Protein AF-A0AAW1SRV3-F1 (afdb_monomer)

Mean predicted aligned error: 20.82 Å

Sequence (163 aa):
MAALQQRSILSGAAHSGFCTRRPTALSGAVRPRLSGIRRVVQVQARGGKGQSTTEEVDQAAEQYLDKANEYWDNVKAKWDQTDEKPAVVAIGVGTFVTIWALSGLVDRIDKLPVIGGLLELVGLLVTGWFIYRYLVFGPDREELKGNLNGFLKRVTGDSSTKL

Radius of gyration: 37.73 Å; Cα contacts (8 Å, |Δi|>4): 15; chains: 1; bounding box: 91×86×50 Å

Foldseek 3Di:
DDDDDDDDDDDDDDDDDDDDDDDDDDDDDDDDDDPDPPPPPPPPPPPPPPPPPPVVVVVVVVVVVVVVVVVVVVVVVVCVPDPPNVVVVCVVVVVVVVVVVVVVVVVVVVVPPVPVVVVVVVVCVVVVCCCVVQVVDDVNVVVVVVVVVVVCCVVVDVPPPPD

InterPro domains:
  IPR025564 Cyanobacterial aminoacyl-tRNA synthetase, CAAD domain [PF14159] (74-157)
  IPR033344 Protein CURVATURE THYLAKOID 1 [PTHR33222] (45-159)

Organism: NCBI:txid2026836

Structure (mmCIF, N/CA/C/O backbone):
data_AF-A0AAW1SRV3-F1
#
_entry.id   AF-A0AAW1SRV3-F1
#
loop_
_atom_site.group_PDB
_atom_site.id
_atom_site.type_symb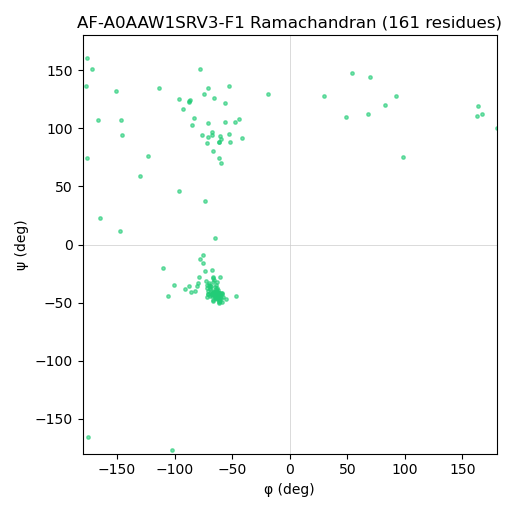ol
_atom_site.label_atom_id
_atom_site.label_alt_id
_atom_site.label_comp_id
_atom_site.label_asym_id
_atom_site.label_entity_id
_atom_site.label_seq_id
_atom_site.pdbx_PDB_ins_code
_atom_site.Cartn_x
_atom_site.Cartn_y
_atom_site.Cartn_z
_atom_site.occupancy
_atom_site.B_iso_or_equiv
_atom_site.auth_seq_id
_atom_site.auth_comp_id
_atom_site.auth_asym_id
_atom_site.auth_atom_id
_atom_site.pdbx_PDB_model_num
ATOM 1 N N . MET A 1 1 ? -59.459 -10.565 13.842 1.00 47.50 1 MET A N 1
ATOM 2 C CA . MET A 1 1 ? -59.852 -11.988 13.788 1.00 47.50 1 MET A CA 1
ATOM 3 C C . MET A 1 1 ? -60.325 -12.310 12.378 1.00 47.50 1 MET A C 1
ATOM 5 O O . MET A 1 1 ? -61.401 -11.868 12.006 1.00 47.50 1 MET A O 1
ATOM 9 N N . ALA A 1 2 ? -59.504 -13.011 11.593 1.00 49.31 2 ALA A N 1
ATOM 10 C CA . ALA A 1 2 ? -59.883 -13.659 10.337 1.00 49.31 2 ALA A CA 1
ATOM 11 C C . ALA A 1 2 ? -58.966 -14.884 10.136 1.00 49.31 2 ALA A C 1
ATOM 13 O O . ALA A 1 2 ? -57.761 -14.799 10.367 1.00 49.31 2 ALA A O 1
ATOM 14 N N . ALA A 1 3 ? -59.599 -16.009 9.808 1.00 48.59 3 ALA A N 1
ATOM 15 C CA . ALA A 1 3 ? -59.106 -17.381 9.661 1.00 48.59 3 ALA A CA 1
ATOM 16 C C . ALA A 1 3 ? -57.892 -17.518 8.710 1.00 48.59 3 ALA A C 1
ATOM 18 O O . ALA A 1 3 ? -57.807 -16.815 7.710 1.00 48.59 3 ALA A O 1
ATOM 19 N N . LEU A 1 4 ? -56.855 -18.292 9.070 1.00 56.94 4 LEU A N 1
ATOM 20 C CA . LEU A 1 4 ? -56.662 -19.719 8.724 1.00 56.94 4 LEU A CA 1
ATOM 21 C C . LEU A 1 4 ? -56.862 -20.029 7.228 1.00 56.94 4 LEU A C 1
ATOM 23 O O . LEU A 1 4 ? -57.995 -20.069 6.772 1.00 56.94 4 LEU A O 1
ATOM 27 N N . GLN A 1 5 ? -55.775 -20.351 6.512 1.00 55.34 5 GLN A N 1
ATOM 28 C CA . GLN A 1 5 ? -55.709 -21.563 5.679 1.00 55.34 5 GLN A CA 1
ATOM 29 C C . GLN A 1 5 ? -54.254 -21.849 5.260 1.00 55.34 5 GLN A C 1
ATOM 31 O O . GLN A 1 5 ? -53.650 -21.170 4.432 1.00 55.34 5 GLN A O 1
ATOM 36 N N . GLN A 1 6 ? -53.705 -22.886 5.876 1.00 52.75 6 GLN A N 1
ATOM 37 C CA . GLN A 1 6 ? -52.381 -23.465 5.685 1.00 52.75 6 GLN A CA 1
ATOM 38 C C . GLN A 1 6 ? -52.346 -24.265 4.373 1.00 52.75 6 GLN A C 1
ATOM 40 O O . GLN A 1 6 ? -53.223 -25.095 4.135 1.00 52.75 6 GLN A O 1
ATOM 45 N N . ARG A 1 7 ? -51.352 -24.025 3.505 1.00 52.72 7 ARG A N 1
ATOM 46 C CA . ARG A 1 7 ? -51.149 -24.832 2.292 1.00 52.72 7 ARG A CA 1
ATOM 47 C C . ARG A 1 7 ? -50.282 -26.052 2.591 1.00 52.72 7 ARG A C 1
ATOM 49 O O . ARG A 1 7 ? -49.164 -25.965 3.086 1.00 52.72 7 ARG A O 1
ATOM 56 N N . SER A 1 8 ? -50.888 -27.179 2.271 1.00 49.81 8 SER A N 1
ATOM 57 C CA . SER A 1 8 ? -50.485 -28.569 2.383 1.00 49.81 8 SER A CA 1
ATOM 58 C C . SER A 1 8 ? -49.304 -28.974 1.492 1.00 49.81 8 SER A C 1
ATOM 60 O O . SER A 1 8 ? -49.334 -28.837 0.273 1.00 49.81 8 SER A O 1
ATOM 62 N N . ILE A 1 9 ? -48.308 -29.539 2.166 1.00 53.16 9 ILE A N 1
ATOM 63 C CA . ILE A 1 9 ? -47.511 -30.741 1.868 1.00 53.16 9 ILE A CA 1
ATOM 64 C C . ILE A 1 9 ? -48.146 -31.723 0.853 1.00 53.16 9 ILE A C 1
ATOM 66 O O . ILE A 1 9 ? -49.262 -32.186 1.074 1.00 53.16 9 ILE A O 1
ATOM 70 N N . LEU A 1 10 ? -47.384 -32.121 -0.175 1.00 54.72 10 LEU A N 1
ATOM 71 C CA . LEU A 1 10 ? -47.524 -33.352 -0.982 1.00 54.72 10 LEU A CA 1
ATOM 72 C C . LEU A 1 10 ? -46.089 -33.775 -1.371 1.00 54.72 10 LEU A C 1
ATOM 74 O O . LEU A 1 10 ? -45.373 -32.989 -1.978 1.00 54.72 10 LEU A O 1
ATOM 78 N N . SER A 1 11 ? -45.509 -34.835 -0.798 1.00 48.75 11 SER A N 1
ATOM 79 C CA . SER A 1 11 ? -45.724 -36.272 -1.059 1.00 48.75 11 SER A CA 1
ATOM 80 C C . SER A 1 11 ? -45.231 -36.721 -2.440 1.00 48.75 11 SER A C 1
ATOM 82 O O . SER A 1 11 ? -45.805 -36.358 -3.462 1.00 48.75 11 SER A O 1
ATOM 84 N N . GLY A 1 12 ? -44.175 -37.541 -2.444 1.00 46.56 12 GLY A N 1
ATOM 85 C CA . 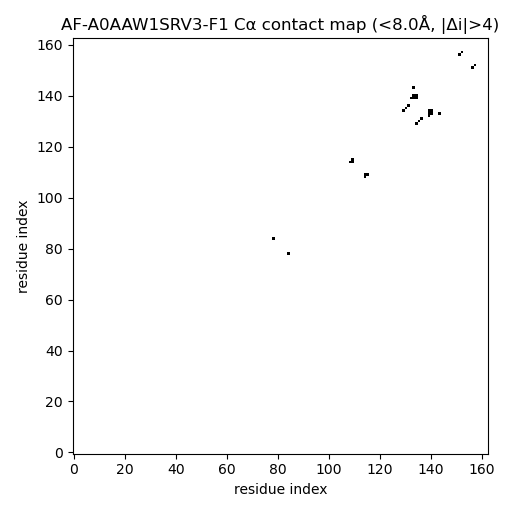GLY A 1 12 ? -43.615 -38.174 -3.637 1.00 46.56 12 GLY A CA 1
ATOM 86 C C . GLY A 1 12 ? -42.466 -39.127 -3.300 1.00 46.56 12 GLY A C 1
ATOM 87 O O . GLY A 1 12 ? -41.306 -38.802 -3.519 1.00 46.56 12 GLY A O 1
ATOM 88 N N . ALA A 1 13 ? -42.791 -40.299 -2.754 1.00 48.59 13 ALA A N 1
ATOM 89 C CA . ALA A 1 13 ? -41.910 -41.464 -2.686 1.00 48.59 13 ALA A CA 1
ATOM 90 C C . ALA A 1 13 ? -42.501 -42.564 -3.580 1.00 48.59 13 ALA A C 1
ATOM 92 O O . ALA A 1 13 ? -43.707 -42.783 -3.494 1.00 48.59 13 ALA A O 1
ATOM 93 N N . ALA A 1 14 ? -41.683 -43.236 -4.406 1.00 48.91 14 ALA A N 1
ATOM 94 C CA . ALA A 1 14 ? -41.679 -44.701 -4.584 1.00 48.91 14 ALA A CA 1
ATOM 95 C C . ALA A 1 14 ? -40.974 -45.201 -5.870 1.00 48.91 14 ALA A C 1
ATOM 97 O O . ALA A 1 14 ? -41.458 -45.030 -6.980 1.00 48.91 14 ALA A O 1
ATOM 98 N N . HIS A 1 15 ? -39.828 -45.854 -5.657 1.00 56.44 15 HIS A N 1
ATOM 99 C CA . HIS A 1 15 ? -39.401 -47.199 -6.097 1.00 56.44 15 HIS A CA 1
ATOM 100 C C . HIS A 1 15 ? -39.920 -47.827 -7.415 1.00 56.44 15 HIS A C 1
ATOM 102 O O . HIS A 1 15 ? -41.105 -48.091 -7.580 1.00 56.44 15 HIS A O 1
ATOM 108 N N . SER A 1 16 ? -38.975 -48.284 -8.246 1.00 56.44 16 SER A N 1
ATOM 109 C CA . SER A 1 16 ? -38.983 -49.535 -9.044 1.00 56.44 16 SER A CA 1
ATOM 110 C C . SER A 1 16 ? -37.573 -49.692 -9.659 1.00 56.44 16 SER A C 1
ATOM 112 O O . SER A 1 16 ? -36.886 -48.695 -9.830 1.00 56.44 16 SER A O 1
ATOM 114 N N . GLY A 1 17 ? -36.985 -50.844 -9.970 1.00 46.94 17 GLY A N 1
ATOM 115 C CA . GLY A 1 17 ? -37.397 -52.237 -9.974 1.00 46.94 17 GLY A CA 1
ATOM 116 C C . GLY A 1 17 ? -36.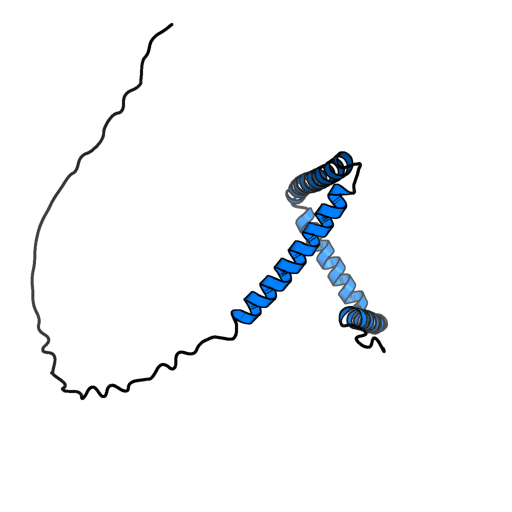180 -53.105 -10.362 1.00 46.94 17 GLY A C 1
ATOM 117 O O . GLY A 1 17 ? -35.180 -52.633 -10.892 1.00 46.94 17 GLY A O 1
ATOM 118 N N . PHE A 1 18 ? -36.284 -54.377 -10.012 1.00 49.75 18 PHE A N 1
ATOM 119 C CA . PHE A 1 18 ? -35.337 -55.491 -10.091 1.00 49.75 18 PHE A CA 1
ATOM 120 C C . PHE A 1 18 ? -35.200 -56.096 -11.509 1.00 49.75 18 PHE A C 1
ATOM 122 O O . PHE A 1 18 ? -36.191 -56.094 -12.227 1.00 49.75 18 PHE A O 1
ATOM 129 N N . CYS A 1 19 ? -34.028 -56.661 -11.874 1.00 48.72 19 CYS A N 1
ATOM 130 C CA . CYS A 1 19 ? -33.821 -57.787 -12.832 1.00 48.72 19 CYS A CA 1
ATOM 131 C C . CYS A 1 19 ? -32.302 -58.119 -12.959 1.00 48.72 19 CYS A C 1
ATOM 133 O O . CYS A 1 19 ? -31.538 -57.288 -13.428 1.00 48.72 19 CYS A O 1
ATOM 135 N N . THR A 1 20 ? -31.739 -59.155 -12.310 1.00 56.97 20 THR A N 1
ATOM 136 C CA . THR A 1 20 ? -31.588 -60.597 -12.672 1.00 56.97 20 THR A CA 1
ATOM 137 C C . THR A 1 20 ? -30.416 -61.001 -13.598 1.00 56.97 20 THR A C 1
ATOM 139 O O . THR A 1 20 ? -30.464 -60.717 -14.784 1.00 56.97 20 THR A O 1
ATOM 142 N N . ARG A 1 21 ? -29.539 -61.885 -13.052 1.00 45.31 21 ARG A N 1
ATOM 143 C CA . ARG A 1 21 ? -28.911 -63.112 -13.649 1.00 45.31 21 ARG A CA 1
ATOM 144 C C . ARG A 1 21 ? -27.845 -62.955 -14.774 1.00 45.31 21 ARG A C 1
ATOM 146 O O . ARG A 1 21 ? -28.030 -62.142 -15.652 1.00 45.31 21 ARG A O 1
ATOM 153 N N . ARG A 1 22 ? -26.764 -63.758 -14.925 1.00 52.62 22 ARG A N 1
ATOM 154 C CA . ARG A 1 22 ? -26.182 -64.977 -14.281 1.00 52.62 22 ARG A CA 1
ATOM 155 C C . ARG A 1 22 ? -24.779 -65.288 -14.943 1.00 52.62 22 ARG A C 1
ATOM 157 O O . ARG A 1 22 ? -24.262 -64.386 -15.584 1.00 52.62 22 ARG A O 1
ATOM 164 N N . PRO A 1 23 ? -24.135 -66.476 -14.786 1.00 59.47 23 PRO A N 1
ATOM 165 C CA . PRO A 1 23 ? -22.763 -66.713 -14.279 1.00 59.47 23 PRO A CA 1
ATOM 166 C C . PRO A 1 23 ? -21.704 -67.013 -15.386 1.00 59.47 23 PRO A C 1
ATOM 168 O O . PRO A 1 23 ? -22.034 -66.978 -16.565 1.00 59.47 23 PRO A O 1
ATOM 171 N N . THR A 1 24 ? -20.420 -67.315 -15.121 1.00 59.03 24 THR A N 1
ATOM 172 C CA . THR A 1 24 ? -19.812 -68.679 -14.965 1.00 59.03 24 THR A CA 1
ATOM 173 C C . THR A 1 24 ? -18.276 -68.499 -15.100 1.00 59.03 24 THR A C 1
ATOM 175 O O . THR A 1 24 ? -17.872 -67.793 -16.015 1.00 59.03 24 THR A O 1
ATOM 178 N N . ALA A 1 25 ? -17.448 -68.829 -14.089 1.00 47.81 25 ALA A N 1
ATOM 179 C CA . ALA A 1 25 ? -16.434 -69.922 -14.015 1.00 47.81 25 ALA A CA 1
ATOM 180 C C . ALA A 1 25 ? -15.379 -69.939 -15.160 1.00 47.81 25 ALA A C 1
ATOM 182 O O . ALA A 1 25 ? -15.701 -69.606 -16.284 1.00 47.81 25 ALA A O 1
ATOM 183 N N . LEU A 1 26 ? -14.112 -70.348 -15.056 1.00 52.47 26 LEU A N 1
ATOM 184 C CA . LEU A 1 26 ? -13.286 -71.076 -14.092 1.00 52.47 26 LEU A CA 1
ATOM 185 C C . LEU A 1 26 ? -11.854 -71.061 -14.700 1.00 52.47 26 LEU A C 1
ATOM 187 O O . LEU A 1 26 ? -11.742 -71.293 -15.898 1.00 52.47 26 LEU A O 1
ATOM 191 N N . SER A 1 27 ? -10.789 -70.814 -13.929 1.00 52.03 27 SER A N 1
ATOM 192 C CA . SER A 1 27 ? -9.406 -71.321 -14.145 1.00 52.03 27 SER A CA 1
ATOM 193 C C . SER A 1 27 ? -8.479 -70.534 -13.216 1.00 52.03 27 SER A C 1
ATOM 195 O O . SER A 1 27 ? -8.379 -69.321 -13.319 1.00 52.03 27 SER A O 1
ATOM 197 N N . GLY A 1 28 ? -7.862 -71.116 -12.194 1.00 57.78 28 GLY A N 1
ATOM 198 C CA . GLY A 1 28 ? -6.917 -72.215 -12.341 1.00 57.78 28 GLY A CA 1
ATOM 199 C C . GLY A 1 28 ? -5.501 -71.636 -12.305 1.00 57.78 28 GLY A C 1
ATOM 200 O O . GLY A 1 28 ? -4.870 -71.494 -13.340 1.00 57.78 28 GLY A O 1
ATOM 201 N N . ALA A 1 29 ? -5.012 -71.260 -11.119 1.00 57.38 29 ALA A N 1
ATOM 202 C CA . ALA A 1 29 ? -3.609 -70.893 -10.930 1.00 57.38 29 ALA A CA 1
ATOM 203 C C . ALA A 1 29 ? -3.133 -71.331 -9.539 1.00 57.38 29 ALA A C 1
ATOM 205 O O . ALA A 1 29 ? -3.317 -70.651 -8.527 1.00 57.38 29 ALA A O 1
ATOM 206 N N . VAL A 1 30 ? -2.543 -72.523 -9.528 1.00 60.09 30 VAL A N 1
ATOM 207 C CA . VAL A 1 30 ? -1.762 -73.113 -8.441 1.00 60.09 30 VAL A CA 1
ATOM 208 C C . VAL A 1 30 ? -0.613 -72.164 -8.091 1.00 60.09 30 VAL A C 1
ATOM 210 O O . VAL A 1 30 ? 0.198 -71.826 -8.950 1.00 60.09 30 VAL A O 1
ATOM 213 N N . ARG A 1 31 ? -0.536 -71.715 -6.834 1.00 58.66 31 ARG A N 1
ATOM 214 C CA . ARG A 1 31 ? 0.579 -70.895 -6.336 1.00 58.66 31 ARG A CA 1
ATOM 215 C C . ARG A 1 31 ? 1.602 -71.802 -5.642 1.00 58.66 31 ARG A C 1
ATOM 217 O O . ARG A 1 31 ? 1.210 -72.515 -4.717 1.00 58.66 31 ARG A O 1
ATOM 224 N N . PRO A 1 32 ? 2.890 -71.787 -6.022 1.00 60.59 32 PRO A N 1
ATOM 225 C CA . PRO A 1 32 ? 3.900 -72.549 -5.307 1.00 60.59 32 PRO A CA 1
ATOM 226 C C . PRO A 1 32 ? 4.175 -71.928 -3.932 1.00 60.59 32 PRO A C 1
ATOM 228 O O . PRO A 1 32 ? 4.331 -70.716 -3.770 1.00 60.59 32 PRO A O 1
ATOM 231 N N . ARG A 1 33 ? 4.242 -72.803 -2.929 1.00 54.22 33 ARG A N 1
ATOM 232 C CA . ARG A 1 33 ? 4.633 -72.513 -1.551 1.00 54.22 33 ARG A CA 1
ATOM 233 C C . ARG A 1 33 ? 6.152 -72.364 -1.497 1.00 54.22 33 ARG A C 1
ATOM 235 O O . ARG A 1 33 ? 6.863 -73.349 -1.341 1.00 54.22 33 ARG A O 1
ATOM 242 N N . LEU A 1 34 ? 6.646 -71.134 -1.609 1.00 60.56 34 LEU A N 1
ATOM 243 C CA . LEU A 1 34 ? 8.032 -70.820 -1.270 1.00 60.56 34 LEU A CA 1
ATOM 244 C C . LEU A 1 34 ? 8.116 -70.551 0.233 1.00 60.56 34 LEU A C 1
ATOM 246 O O . LEU A 1 34 ? 7.723 -69.494 0.728 1.00 60.56 34 LEU A O 1
ATOM 250 N N . SER A 1 35 ? 8.617 -71.546 0.963 1.00 57.75 35 SER A N 1
ATOM 251 C CA . SER A 1 35 ? 9.109 -71.409 2.331 1.00 57.75 35 SER A CA 1
ATOM 252 C C . SER A 1 35 ? 10.364 -70.532 2.322 1.00 57.75 35 SER A C 1
ATOM 254 O O . SER A 1 35 ? 11.491 -71.021 2.312 1.00 57.75 35 SER A O 1
ATOM 256 N N . GLY A 1 36 ? 10.156 -69.220 2.265 1.00 57.22 36 GLY A N 1
ATOM 257 C CA . GLY A 1 36 ? 11.193 -68.217 2.447 1.00 57.22 36 GLY A CA 1
ATOM 258 C C . GLY A 1 36 ? 11.234 -67.793 3.906 1.00 57.22 36 GLY A C 1
ATOM 259 O O . GLY A 1 36 ? 10.265 -67.250 4.432 1.00 57.22 36 GLY A O 1
ATOM 260 N N . ILE A 1 37 ? 12.360 -68.066 4.554 1.00 63.69 37 ILE A N 1
ATOM 261 C CA . ILE A 1 37 ? 12.742 -67.585 5.880 1.00 63.69 37 ILE A CA 1
ATOM 262 C C . ILE A 1 37 ? 12.419 -66.085 5.984 1.00 63.69 37 ILE A C 1
ATOM 264 O O . ILE A 1 37 ? 13.092 -65.251 5.379 1.00 63.69 37 ILE A O 1
ATOM 268 N N . ARG A 1 38 ? 11.385 -65.724 6.756 1.00 51.81 38 ARG A N 1
ATOM 269 C CA . ARG A 1 38 ? 11.150 -64.331 7.155 1.00 51.81 38 ARG A CA 1
ATOM 270 C C . ARG A 1 38 ? 12.214 -63.956 8.179 1.00 51.81 38 ARG A C 1
ATOM 272 O O . ARG A 1 38 ? 12.007 -64.091 9.381 1.00 51.81 38 ARG A O 1
ATOM 279 N N . ARG A 1 39 ? 13.366 -63.481 7.706 1.00 55.00 39 ARG A N 1
ATOM 280 C CA . ARG A 1 39 ? 14.300 -62.733 8.548 1.00 55.00 39 ARG A CA 1
ATOM 281 C C . ARG A 1 39 ? 13.650 -61.377 8.825 1.00 55.00 39 ARG A C 1
ATOM 283 O O . ARG A 1 39 ? 13.750 -60.461 8.016 1.00 55.00 39 ARG A O 1
ATOM 290 N N . VAL A 1 40 ? 12.921 -61.279 9.935 1.00 57.62 40 VAL A N 1
ATOM 291 C CA . VAL A 1 40 ? 12.463 -59.996 10.474 1.00 57.62 40 VAL A CA 1
ATOM 292 C C . VAL A 1 40 ? 13.713 -59.255 10.934 1.00 57.62 40 VAL A C 1
ATOM 294 O O . VAL A 1 40 ? 14.219 -59.479 12.029 1.00 57.62 40 VAL A O 1
ATOM 297 N N . VAL A 1 41 ? 14.252 -58.405 10.064 1.00 56.72 41 VAL A N 1
ATOM 298 C CA . VAL A 1 41 ? 15.133 -57.328 10.503 1.00 56.72 41 VAL A CA 1
ATOM 299 C C . VAL A 1 41 ? 14.211 -56.342 11.205 1.00 56.72 41 VAL A C 1
ATOM 301 O O . VAL A 1 41 ? 13.412 -55.664 10.563 1.00 56.72 41 VAL A O 1
ATOM 304 N N . GLN A 1 42 ? 14.267 -56.328 12.535 1.00 49.50 42 GLN A N 1
ATOM 305 C CA . GLN A 1 42 ? 13.734 -55.235 13.337 1.00 49.50 42 GLN A CA 1
ATOM 306 C C . GLN A 1 42 ? 14.528 -53.985 12.935 1.00 49.50 42 GLN A C 1
ATOM 308 O O . GLN A 1 42 ? 15.585 -53.700 13.495 1.00 49.50 42 GLN A O 1
ATOM 313 N N . VAL A 1 43 ? 14.065 -53.273 11.903 1.00 53.00 43 VAL A N 1
ATOM 314 C CA . VAL A 1 43 ? 14.479 -51.893 11.672 1.00 53.00 43 VAL A CA 1
ATOM 315 C C . VAL A 1 43 ? 13.871 -51.134 12.830 1.00 53.00 43 VAL A C 1
ATOM 317 O O . VAL A 1 43 ? 12.682 -50.823 12.846 1.00 53.00 43 VAL A O 1
ATOM 320 N N . GLN A 1 44 ? 14.696 -50.916 13.846 1.00 52.88 44 GLN A N 1
ATOM 321 C CA . GLN A 1 44 ? 14.430 -49.936 14.869 1.00 52.88 44 GLN A CA 1
ATOM 322 C C . GLN A 1 44 ? 14.354 -48.606 14.119 1.00 52.88 44 GLN A C 1
ATOM 324 O O . GLN A 1 44 ? 15.371 -47.979 13.821 1.00 52.88 44 GLN A O 1
ATOM 329 N N . ALA A 1 45 ? 13.138 -48.220 13.727 1.00 48.34 45 ALA A N 1
ATOM 330 C CA . ALA A 1 45 ? 12.822 -46.847 13.414 1.00 48.34 45 ALA A CA 1
ATOM 331 C C . ALA A 1 45 ? 13.082 -46.110 14.720 1.00 48.34 45 ALA A C 1
ATOM 333 O O . ALA A 1 45 ? 12.226 -46.029 15.600 1.00 48.34 45 ALA A O 1
ATOM 334 N N . ARG A 1 46 ? 14.337 -45.676 14.885 1.00 43.31 46 ARG A N 1
ATOM 335 C CA . ARG A 1 46 ? 14.707 -44.608 15.789 1.00 43.31 46 ARG A CA 1
ATOM 336 C C . ARG A 1 46 ? 13.687 -43.541 15.468 1.00 43.31 46 ARG A C 1
ATOM 338 O O . ARG A 1 46 ? 13.721 -42.982 14.374 1.00 43.31 46 ARG A O 1
ATOM 345 N N . GLY A 1 47 ? 12.723 -43.387 16.372 1.00 42.75 47 GLY A N 1
ATOM 346 C CA . GLY A 1 47 ? 11.818 -42.267 16.381 1.00 42.75 47 GLY A CA 1
ATOM 347 C C . GLY A 1 47 ? 12.720 -41.057 16.357 1.00 42.75 47 GLY A C 1
ATOM 348 O O . GLY A 1 47 ? 13.266 -40.652 17.383 1.00 42.75 47 GLY A O 1
ATOM 349 N N . GLY A 1 48 ? 12.950 -40.551 15.149 1.00 36.94 48 GLY A N 1
ATOM 350 C CA . GLY A 1 48 ? 13.339 -39.190 14.931 1.00 36.94 48 GLY A CA 1
ATOM 351 C C . GLY A 1 48 ? 12.184 -38.418 15.513 1.00 36.94 48 GLY A C 1
ATOM 352 O O . GLY A 1 48 ? 11.190 -38.156 14.847 1.00 36.94 48 GLY A O 1
ATOM 353 N N . LYS A 1 49 ? 12.310 -38.107 16.799 1.00 41.06 49 LYS A N 1
ATOM 354 C CA . LYS A 1 49 ? 11.987 -36.786 17.280 1.00 41.06 49 LYS A CA 1
ATOM 355 C C . LYS A 1 49 ? 12.554 -35.821 16.236 1.00 41.06 49 LYS A C 1
ATOM 357 O O . LYS A 1 49 ? 13.722 -35.453 16.290 1.00 41.06 49 LYS A O 1
ATOM 362 N N . GLY A 1 50 ? 11.729 -35.463 15.254 1.00 40.56 50 GLY A N 1
ATOM 363 C CA . GLY A 1 50 ? 11.726 -34.120 14.702 1.00 40.56 50 GLY A CA 1
ATOM 364 C C . GLY A 1 50 ? 11.346 -33.216 15.864 1.00 40.56 50 GLY A C 1
ATOM 365 O O . GLY A 1 50 ? 10.196 -32.840 16.024 1.00 40.56 50 GLY A O 1
ATOM 366 N N . GLN A 1 51 ? 12.303 -33.027 16.764 1.00 44.47 51 GLN A N 1
ATOM 367 C CA . GLN A 1 51 ? 12.229 -32.184 17.937 1.00 44.47 51 GLN A CA 1
ATOM 368 C C . GLN A 1 51 ? 13.392 -31.221 17.772 1.00 44.47 51 GLN A C 1
ATOM 370 O O . GLN A 1 51 ? 14.470 -31.423 18.316 1.00 44.47 51 GLN A O 1
ATOM 375 N N . SER A 1 52 ? 13.184 -30.257 16.881 1.00 47.16 52 SER A N 1
ATOM 376 C CA . SER A 1 52 ? 13.970 -29.025 16.804 1.00 47.16 52 SER A CA 1
ATOM 377 C C . SER A 1 52 ? 13.280 -27.949 15.952 1.00 47.16 52 SER A C 1
ATOM 379 O O . SER A 1 52 ? 13.957 -27.106 15.389 1.00 47.16 52 SER A O 1
ATOM 381 N N . THR A 1 53 ? 11.955 -27.988 15.767 1.00 46.06 53 THR A N 1
ATOM 382 C CA . THR A 1 53 ? 11.241 -26.948 14.987 1.00 46.06 53 THR A CA 1
ATOM 383 C C . THR A 1 53 ? 9.821 -26.666 15.471 1.00 46.06 53 THR A C 1
ATOM 385 O O . THR A 1 53 ? 9.078 -25.976 14.789 1.00 46.06 53 THR A O 1
ATOM 388 N N . THR A 1 54 ? 9.435 -27.161 16.647 1.00 46.38 54 THR A N 1
ATOM 389 C CA . THR A 1 54 ? 8.172 -26.759 17.291 1.00 46.38 54 THR A CA 1
ATOM 390 C C . THR A 1 54 ? 8.470 -25.823 18.459 1.00 46.38 54 THR A C 1
ATOM 392 O O . THR A 1 54 ? 7.948 -24.724 18.500 1.00 46.38 54 THR A O 1
ATOM 395 N N . GLU A 1 55 ? 9.466 -26.146 19.288 1.00 48.03 55 GLU A N 1
ATOM 396 C CA . GLU A 1 55 ? 9.816 -25.352 20.477 1.00 48.03 55 GLU A CA 1
ATOM 397 C C . GLU A 1 55 ? 10.388 -23.947 20.164 1.00 48.03 55 GLU A C 1
ATOM 399 O O . GLU A 1 55 ? 10.117 -23.010 20.907 1.00 48.03 55 GLU A O 1
ATOM 404 N N . GLU A 1 56 ? 11.121 -23.752 19.058 1.00 48.62 56 GLU A N 1
ATOM 405 C CA . GLU A 1 56 ? 11.569 -22.408 18.622 1.00 48.62 56 GLU A CA 1
ATOM 406 C C . GLU A 1 56 ? 10.425 -21.561 18.051 1.00 48.62 56 GLU A C 1
ATOM 408 O O . GLU A 1 56 ? 10.432 -20.339 18.182 1.00 48.62 56 GLU A O 1
ATOM 413 N N . VAL A 1 57 ? 9.436 -22.199 17.421 1.00 53.59 57 VAL A N 1
ATOM 414 C CA . VAL A 1 57 ? 8.287 -21.504 16.825 1.00 53.59 57 VAL A CA 1
ATOM 415 C C . VAL A 1 57 ? 7.271 -21.158 17.908 1.00 53.59 57 VAL A C 1
ATOM 417 O O . VAL A 1 57 ? 6.682 -20.086 17.849 1.00 53.59 57 VAL A O 1
ATOM 420 N N . ASP A 1 58 ? 7.144 -22.003 18.932 1.00 59.38 58 ASP A N 1
ATOM 421 C CA . ASP A 1 58 ? 6.325 -21.747 20.114 1.00 59.38 58 ASP A CA 1
ATOM 422 C C . ASP A 1 58 ? 6.918 -20.597 20.950 1.00 59.38 58 ASP A C 1
ATOM 424 O O . ASP A 1 58 ? 6.201 -19.665 21.300 1.00 59.38 58 ASP A O 1
ATOM 428 N N . GLN A 1 59 ? 8.240 -20.566 21.169 1.00 60.25 59 GLN A N 1
ATOM 429 C CA . GLN A 1 59 ? 8.907 -19.455 21.871 1.00 60.25 59 GLN A CA 1
ATOM 430 C C . GLN A 1 59 ? 8.909 -18.151 21.061 1.00 60.25 59 GLN A C 1
ATOM 432 O O . GLN A 1 59 ? 8.742 -17.069 21.625 1.00 60.25 59 GLN A O 1
ATOM 437 N N . ALA A 1 60 ? 9.080 -18.223 19.736 1.00 67.12 60 ALA A N 1
ATOM 438 C CA . ALA A 1 60 ? 8.953 -17.051 18.877 1.00 67.12 60 ALA A CA 1
ATOM 439 C C . ALA A 1 60 ? 7.506 -16.537 18.862 1.00 67.12 60 ALA A C 1
ATOM 441 O O . ALA A 1 60 ? 7.292 -15.332 18.975 1.00 67.12 60 ALA A O 1
ATOM 442 N N . ALA A 1 61 ? 6.515 -17.430 18.777 1.00 75.62 61 ALA A N 1
ATOM 443 C CA . ALA A 1 61 ? 5.103 -17.076 18.855 1.00 75.62 61 ALA A CA 1
ATOM 444 C C . ALA A 1 61 ? 4.757 -16.431 20.201 1.00 75.62 61 ALA A C 1
ATOM 446 O O . ALA A 1 61 ? 4.094 -15.398 20.199 1.00 75.62 61 ALA A O 1
ATOM 447 N N . GLU A 1 62 ? 5.262 -16.953 21.322 1.00 76.50 62 GLU A N 1
ATOM 448 C CA . GLU A 1 62 ? 5.091 -16.326 22.639 1.00 76.50 62 GLU A CA 1
ATOM 449 C C . GLU A 1 62 ? 5.728 -14.931 22.695 1.00 76.50 62 GLU A C 1
ATOM 451 O O . GLU A 1 62 ? 5.072 -13.991 23.128 1.00 76.50 62 GLU A O 1
ATOM 456 N N . GLN A 1 63 ? 6.920 -14.726 22.124 1.00 76.12 63 GLN A N 1
ATOM 457 C CA . GLN A 1 63 ? 7.519 -13.385 22.030 1.00 76.12 63 GLN A CA 1
ATOM 458 C C . GLN A 1 63 ? 6.715 -12.411 21.152 1.00 76.12 63 GLN A C 1
ATOM 460 O O . GLN A 1 63 ? 6.689 -11.208 21.429 1.00 76.12 63 GLN A O 1
ATOM 465 N N . TYR A 1 64 ? 6.078 -12.887 20.077 1.00 82.12 64 TYR A N 1
ATOM 466 C CA . TYR A 1 64 ? 5.188 -12.057 19.257 1.00 82.12 64 TYR A CA 1
ATOM 467 C C . TYR A 1 64 ? 3.875 -11.753 19.973 1.00 82.12 64 TYR A C 1
ATOM 469 O O . TYR A 1 64 ? 3.374 -10.637 19.848 1.00 82.12 64 TYR A O 1
ATOM 477 N N . LEU A 1 65 ? 3.334 -12.712 20.724 1.00 86.44 65 LEU A N 1
ATOM 478 C CA . LEU A 1 65 ? 2.133 -12.529 21.531 1.00 86.44 65 LEU A CA 1
ATOM 479 C C . LEU A 1 65 ? 2.390 -11.568 22.695 1.00 86.44 65 LEU A C 1
ATOM 481 O O . LEU A 1 65 ? 1.583 -10.670 22.905 1.00 86.44 65 LEU A O 1
ATOM 485 N N . ASP A 1 66 ? 3.528 -11.674 23.377 1.00 88.25 66 ASP A N 1
ATOM 486 C CA . ASP A 1 66 ? 3.921 -10.762 24.455 1.00 88.25 66 ASP A CA 1
ATOM 487 C C . ASP A 1 66 ? 4.125 -9.338 23.940 1.00 88.25 66 ASP A C 1
ATOM 489 O O . ASP A 1 66 ? 3.586 -8.392 24.512 1.00 88.25 66 ASP A O 1
ATOM 493 N N . LYS A 1 67 ? 4.805 -9.170 22.797 1.00 88.44 67 LYS A N 1
ATOM 494 C CA . LYS A 1 67 ? 4.920 -7.858 22.142 1.00 88.44 67 LYS A CA 1
ATOM 495 C C . LYS A 1 67 ? 3.564 -7.336 21.678 1.00 88.44 67 LYS A C 1
ATOM 497 O O . LYS A 1 67 ? 3.280 -6.156 21.844 1.00 88.44 67 LYS A O 1
ATOM 502 N N . ALA A 1 68 ? 2.712 -8.185 21.104 1.00 91.50 68 ALA A N 1
ATOM 503 C CA . ALA A 1 68 ? 1.370 -7.789 20.685 1.00 91.50 68 ALA A CA 1
ATOM 504 C C . ALA A 1 68 ? 0.508 -7.354 21.879 1.00 91.50 68 ALA A C 1
ATOM 506 O O . ALA A 1 68 ? -0.201 -6.355 21.773 1.00 91.50 68 ALA A O 1
ATOM 507 N N . ASN A 1 69 ? 0.611 -8.050 23.013 1.00 91.38 69 ASN A N 1
ATOM 508 C CA . ASN A 1 69 ? -0.046 -7.680 24.263 1.00 91.38 69 ASN A CA 1
ATOM 509 C C . ASN A 1 69 ? 0.509 -6.361 24.810 1.00 91.38 69 ASN A C 1
ATOM 511 O O . ASN A 1 69 ? -0.275 -5.480 25.144 1.00 91.38 69 ASN A O 1
ATOM 515 N N . GLU A 1 70 ? 1.829 -6.162 24.793 1.00 89.94 70 GLU A N 1
ATOM 516 C CA . GLU A 1 70 ? 2.460 -4.895 25.181 1.00 89.94 70 GLU A CA 1
ATOM 517 C C . GLU A 1 70 ? 1.975 -3.731 24.299 1.00 89.94 70 GLU A C 1
ATOM 519 O O . GLU A 1 70 ? 1.604 -2.669 24.806 1.00 89.94 70 GLU A O 1
ATOM 524 N N . TYR A 1 71 ? 1.918 -3.910 22.975 1.00 92.81 71 TYR A N 1
ATOM 525 C CA . TYR A 1 71 ? 1.368 -2.899 22.068 1.00 92.81 71 TYR A CA 1
ATOM 526 C C . TYR A 1 71 ? -0.112 -2.643 22.340 1.00 92.81 71 TYR A C 1
ATOM 528 O O . TYR A 1 71 ? -0.545 -1.491 22.327 1.00 92.81 71 TYR A O 1
ATOM 536 N N . TRP A 1 72 ? -0.888 -3.690 22.608 1.00 93.19 72 TRP A N 1
ATOM 537 C CA . TRP A 1 72 ? -2.310 -3.569 22.904 1.00 93.19 72 TRP A CA 1
ATOM 538 C C . TRP A 1 72 ? -2.569 -2.835 24.221 1.00 93.19 72 TRP A C 1
ATOM 540 O O . TRP A 1 72 ? -3.441 -1.966 24.276 1.00 93.19 72 TRP A O 1
ATOM 550 N N . ASP A 1 73 ? -1.782 -3.117 25.254 1.00 92.12 73 ASP A N 1
ATOM 551 C CA . ASP A 1 73 ? -1.872 -2.453 26.552 1.00 92.12 73 ASP A CA 1
ATOM 552 C C . ASP A 1 73 ? -1.417 -0.993 26.466 1.00 92.12 73 ASP A C 1
ATOM 554 O O . ASP A 1 73 ? -2.072 -0.113 27.026 1.00 92.12 73 ASP A O 1
ATOM 558 N N . ASN A 1 74 ? -0.382 -0.693 25.675 1.00 89.31 74 ASN A N 1
ATOM 559 C CA . ASN A 1 74 ? 0.007 0.685 25.366 1.00 89.31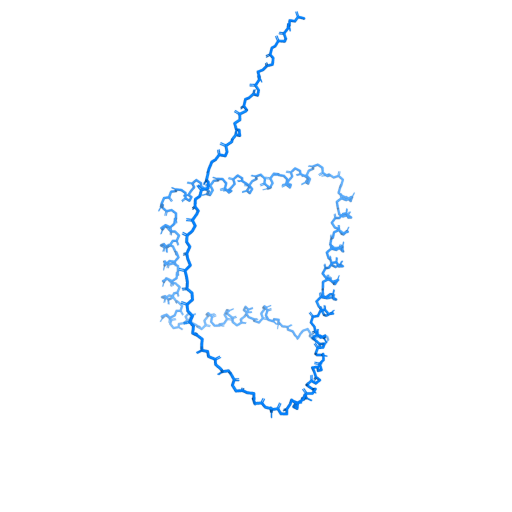 74 ASN A CA 1
ATOM 560 C C . ASN A 1 74 ? -1.090 1.437 24.596 1.00 89.31 74 ASN A C 1
ATOM 562 O O . ASN A 1 74 ? -1.380 2.595 24.905 1.00 89.31 74 ASN A O 1
ATOM 566 N N . VAL A 1 75 ? -1.729 0.794 23.613 1.00 91.12 75 VAL A N 1
ATOM 567 C CA . VAL A 1 75 ? -2.847 1.380 22.858 1.00 91.12 75 VAL A CA 1
ATOM 568 C C . VAL A 1 75 ? -4.050 1.618 23.769 1.00 91.12 75 VAL A C 1
ATOM 570 O O . VAL A 1 75 ? -4.631 2.699 23.704 1.00 91.12 75 VAL A O 1
ATOM 573 N N . LYS A 1 76 ? -4.387 0.684 24.667 1.00 88.62 76 LYS A N 1
ATOM 574 C CA . LYS A 1 76 ? -5.431 0.885 25.686 1.00 88.62 76 LYS A CA 1
ATOM 575 C C . LYS A 1 76 ? -5.093 2.026 26.638 1.00 88.62 76 LYS A C 1
ATOM 577 O O . LYS A 1 76 ? -5.935 2.887 26.860 1.00 88.62 76 LYS A O 1
ATOM 582 N N . ALA A 1 77 ? -3.864 2.079 27.150 1.00 87.31 77 ALA A N 1
ATOM 583 C CA . ALA A 1 77 ? -3.429 3.149 28.044 1.00 87.31 77 ALA A CA 1
ATOM 584 C C . ALA A 1 77 ? -3.531 4.525 27.363 1.00 87.31 77 ALA A C 1
ATOM 586 O O . ALA A 1 77 ? -4.019 5.483 27.960 1.00 87.31 77 ALA A O 1
ATOM 587 N N . LYS A 1 78 ? -3.141 4.620 26.084 1.00 85.94 78 LYS A N 1
ATOM 588 C CA . LYS A 1 78 ? -3.296 5.839 25.273 1.00 85.94 78 LYS A CA 1
ATOM 589 C C . LYS A 1 78 ? -4.758 6.152 24.948 1.00 85.94 78 LYS A C 1
ATOM 591 O O . LYS A 1 78 ? -5.132 7.323 24.920 1.00 85.94 78 LYS A O 1
ATOM 596 N N . TRP A 1 79 ? -5.584 5.133 24.734 1.00 86.25 79 TRP A N 1
ATOM 597 C CA . TRP A 1 79 ? -7.020 5.275 24.502 1.00 86.25 79 TRP A CA 1
ATOM 598 C C . TRP A 1 79 ? -7.758 5.804 25.732 1.00 86.25 79 TRP A C 1
ATOM 600 O O . TRP A 1 79 ? -8.630 6.662 25.607 1.00 86.25 79 TRP A O 1
ATOM 610 N N . ASP A 1 80 ? -7.393 5.334 26.923 1.00 83.19 80 ASP A N 1
ATOM 611 C CA . ASP A 1 80 ? -8.006 5.769 28.176 1.00 83.19 80 ASP A CA 1
ATOM 612 C C . ASP A 1 80 ? -7.496 7.123 28.663 1.00 83.19 80 ASP A C 1
ATOM 614 O O . ASP A 1 80 ? -8.267 7.858 29.273 1.00 83.19 80 ASP A O 1
ATOM 618 N N . GLN A 1 81 ? -6.255 7.491 28.327 1.00 81.12 81 GLN A N 1
ATOM 619 C CA . GLN A 1 81 ? -5.701 8.826 28.579 1.00 81.12 81 GLN A CA 1
ATOM 620 C C . GLN A 1 81 ? -6.235 9.898 27.610 1.00 81.12 81 GLN A C 1
ATOM 622 O O . GLN A 1 81 ? -6.077 11.088 27.865 1.00 81.12 81 GLN A O 1
ATOM 627 N N . THR A 1 82 ? -6.841 9.506 26.486 1.00 78.50 82 THR A N 1
ATOM 628 C CA . THR A 1 82 ? -7.392 10.466 25.523 1.00 78.50 82 THR A CA 1
ATOM 629 C C . THR A 1 82 ? -8.786 10.912 25.966 1.00 78.50 82 THR A C 1
ATOM 631 O O . THR A 1 82 ? -9.745 10.148 25.859 1.00 78.50 82 THR A O 1
ATOM 634 N N . ASP A 1 83 ? -8.911 12.162 26.414 1.00 70.31 83 ASP A N 1
ATOM 635 C CA . ASP A 1 83 ? -10.187 12.753 26.857 1.00 70.31 83 ASP A CA 1
ATOM 636 C C . ASP A 1 83 ? -11.201 12.919 25.703 1.00 70.31 83 ASP A C 1
ATOM 638 O O . ASP A 1 83 ? -12.412 12.793 25.882 1.00 70.31 83 ASP A O 1
ATOM 642 N N . GLU A 1 84 ? -10.709 13.109 24.476 1.00 75.56 84 GLU A N 1
ATOM 643 C CA . GLU A 1 84 ? -11.495 13.355 23.256 1.00 75.56 84 GLU A CA 1
ATOM 644 C C . GLU A 1 84 ? -11.743 12.057 22.448 1.00 75.56 84 GLU A C 1
ATOM 646 O O . GLU A 1 84 ? -11.584 12.013 21.223 1.00 75.56 84 GLU A O 1
ATOM 651 N N . LYS A 1 85 ? -12.146 10.963 23.115 1.00 77.88 85 LYS A N 1
ATOM 652 C CA . LYS A 1 85 ? -12.459 9.663 22.471 1.00 77.88 85 LYS A CA 1
ATOM 653 C C . LYS A 1 85 ? -13.354 9.770 21.215 1.00 77.88 85 LYS A C 1
ATOM 655 O O . LYS A 1 85 ? -13.017 9.131 20.214 1.00 77.88 85 LYS A O 1
ATOM 660 N N . PRO A 1 86 ? -14.454 10.560 21.182 1.00 83.50 86 PRO A N 1
ATOM 661 C CA . PRO A 1 86 ? -15.302 10.641 19.989 1.00 83.50 86 PRO A CA 1
ATOM 662 C C . PRO A 1 86 ? -14.598 11.266 18.776 1.00 83.50 86 PRO A C 1
ATOM 664 O O . PRO A 1 86 ? -14.896 10.868 17.651 1.00 83.50 86 PRO A O 1
ATOM 667 N N . ALA A 1 87 ? -13.643 12.181 18.974 1.00 84.50 87 ALA A N 1
ATOM 668 C CA . ALA A 1 87 ? -12.883 12.781 17.877 1.00 84.50 87 ALA A CA 1
ATOM 669 C C . ALA A 1 87 ? -11.953 11.753 17.216 1.00 84.50 87 ALA A C 1
ATOM 671 O O . ALA A 1 87 ? -11.900 11.659 15.989 1.00 84.50 87 ALA A O 1
ATOM 672 N N . VAL A 1 88 ? -11.278 10.920 18.015 1.00 87.50 88 VAL A N 1
ATOM 673 C CA . VAL A 1 88 ? -10.413 9.852 17.489 1.00 87.50 88 VAL A CA 1
ATOM 674 C C . VAL A 1 88 ? -11.232 8.785 16.763 1.00 87.50 88 VAL A C 1
ATOM 676 O O . VAL A 1 88 ? -10.847 8.365 15.672 1.00 87.50 88 VAL A O 1
ATOM 679 N N . VAL A 1 89 ? -12.394 8.394 17.304 1.00 90.50 89 VAL A N 1
ATOM 680 C CA . VAL A 1 89 ? -13.320 7.487 16.600 1.00 90.50 89 VAL A CA 1
ATOM 681 C C . VAL A 1 89 ? -13.785 8.106 15.282 1.00 90.50 89 VAL A C 1
ATOM 683 O O . VAL A 1 89 ? -13.771 7.426 14.258 1.00 90.50 89 VAL A O 1
ATOM 686 N N . ALA A 1 90 ? -14.162 9.387 15.278 1.00 92.75 90 ALA A N 1
ATOM 687 C CA . ALA A 1 90 ? -14.628 10.072 14.075 1.00 92.75 90 ALA A CA 1
ATOM 688 C C . ALA A 1 90 ? -13.540 10.153 12.996 1.00 92.75 90 ALA A C 1
ATOM 690 O O . ALA A 1 90 ? -13.827 9.895 11.829 1.00 92.75 90 ALA A O 1
ATOM 691 N N . ILE A 1 91 ? -12.289 10.436 13.371 1.00 93.12 91 ILE A N 1
ATOM 692 C CA . ILE A 1 91 ? -11.149 10.418 12.443 1.00 93.12 91 ILE A CA 1
ATOM 693 C C . ILE A 1 91 ? -10.880 8.993 11.950 1.00 93.12 91 ILE A C 1
ATOM 695 O O . ILE A 1 91 ? -10.657 8.800 10.755 1.00 93.12 91 ILE A O 1
ATOM 699 N N . GLY A 1 92 ? -10.944 7.986 12.826 1.00 95.31 92 GLY A N 1
ATOM 700 C CA . GLY A 1 92 ? -10.755 6.583 12.454 1.00 95.31 92 GLY A CA 1
ATOM 701 C C . GLY A 1 92 ? -11.799 6.104 11.444 1.00 95.31 92 GLY A C 1
ATOM 702 O O . GLY A 1 92 ? -11.450 5.597 10.377 1.00 95.31 92 GLY A O 1
ATOM 703 N N . VAL A 1 93 ? -13.081 6.338 11.734 1.00 96.31 93 VAL A N 1
ATOM 704 C CA . VAL A 1 93 ? -14.193 6.003 10.833 1.00 96.31 93 VAL A CA 1
ATOM 705 C C . VAL A 1 93 ? -14.133 6.845 9.561 1.00 96.31 93 VAL A C 1
ATOM 707 O O . VAL A 1 93 ? -14.294 6.301 8.475 1.00 96.31 93 VAL A O 1
ATOM 710 N N . GLY A 1 94 ? -13.847 8.143 9.660 1.00 97.06 94 GLY A N 1
ATOM 711 C CA . GLY A 1 94 ? -13.706 9.027 8.502 1.00 97.06 94 GLY A CA 1
ATOM 712 C C . GLY A 1 94 ? -12.587 8.575 7.565 1.00 97.06 94 GLY A C 1
ATOM 713 O O . GLY A 1 94 ? -12.784 8.510 6.353 1.00 97.06 94 GLY A O 1
ATOM 714 N N . THR A 1 95 ? -11.445 8.168 8.121 1.00 96.94 95 THR A N 1
ATOM 715 C CA . THR A 1 95 ? -10.324 7.605 7.356 1.00 96.94 95 THR A CA 1
ATOM 716 C C . THR A 1 95 ? -10.720 6.281 6.710 1.00 96.94 95 THR A C 1
ATOM 718 O O . THR A 1 95 ? -10.487 6.089 5.519 1.00 96.94 95 THR A O 1
ATOM 721 N N . PHE A 1 96 ? -11.384 5.392 7.451 1.00 97.25 96 PHE A N 1
ATOM 722 C CA . PHE A 1 96 ? -11.857 4.115 6.917 1.00 97.25 96 PHE A CA 1
ATOM 723 C C . PHE A 1 96 ? -12.862 4.299 5.770 1.00 97.25 96 PHE A C 1
ATOM 725 O O . PHE A 1 96 ? -12.709 3.695 4.711 1.00 97.25 96 PHE A O 1
ATOM 732 N N . VAL A 1 97 ? -13.852 5.181 5.941 1.00 97.06 97 VAL A N 1
ATOM 733 C CA . VAL A 1 97 ? -14.835 5.521 4.901 1.00 97.06 97 VAL A CA 1
ATOM 734 C C . VAL A 1 97 ? -14.153 6.172 3.703 1.00 97.06 97 VAL A C 1
ATOM 736 O O . VAL A 1 97 ? -14.520 5.876 2.572 1.00 97.06 97 VAL A O 1
ATOM 739 N N . THR A 1 98 ? -13.135 7.004 3.925 1.00 97.12 98 THR A N 1
ATOM 740 C CA . THR A 1 98 ? -12.344 7.603 2.841 1.00 97.12 98 THR A CA 1
ATOM 741 C C . THR A 1 98 ? -11.616 6.531 2.037 1.00 97.12 98 THR A C 1
ATOM 743 O O . THR A 1 98 ? -11.695 6.542 0.813 1.00 97.12 98 THR A O 1
ATOM 746 N N . ILE A 1 99 ? -10.961 5.573 2.698 1.00 97.12 99 ILE A N 1
ATOM 747 C CA . ILE A 1 99 ? -10.293 4.447 2.029 1.00 97.12 99 ILE A CA 1
ATOM 748 C C . ILE A 1 99 ? -11.316 3.600 1.265 1.00 97.12 99 ILE A C 1
ATOM 750 O O . ILE A 1 99 ? -11.093 3.285 0.101 1.00 97.12 99 ILE A O 1
ATOM 754 N N . TRP A 1 100 ? -12.466 3.298 1.872 1.00 95.94 100 TRP A N 1
ATOM 755 C CA . TRP A 1 100 ? -13.538 2.537 1.226 1.00 95.94 100 TRP A CA 1
ATOM 756 C C . TRP A 1 100 ? -14.127 3.263 0.005 1.00 95.94 100 TRP A C 1
ATOM 758 O O . TRP A 1 100 ? -14.344 2.659 -1.046 1.00 95.94 100 TRP A O 1
ATOM 768 N N . ALA A 1 101 ? -14.335 4.576 0.112 1.00 96.06 101 ALA A N 1
ATOM 769 C CA . ALA A 1 101 ? -14.804 5.411 -0.987 1.00 96.06 101 ALA A CA 1
ATOM 770 C C . ALA A 1 101 ? -13.760 5.508 -2.109 1.00 96.06 101 ALA A C 1
ATOM 772 O O . ALA A 1 101 ? -14.120 5.426 -3.284 1.00 96.06 101 ALA A O 1
ATOM 773 N N . LEU A 1 102 ? -12.473 5.626 -1.761 1.00 96.50 102 LEU A N 1
ATOM 774 C CA . LEU A 1 102 ? -11.369 5.567 -2.718 1.00 96.50 102 LEU A CA 1
ATOM 775 C C . LEU A 1 102 ? -11.331 4.214 -3.432 1.00 96.50 102 LEU A C 1
ATOM 777 O O . LEU A 1 102 ? -11.189 4.209 -4.648 1.00 96.50 102 LEU A O 1
ATOM 781 N N . SER A 1 103 ? -11.539 3.090 -2.736 1.00 92.19 103 SER A N 1
ATOM 782 C CA . SER A 1 103 ? -11.655 1.772 -3.381 1.00 92.19 103 SER A CA 1
ATOM 783 C C . SER A 1 103 ? -12.796 1.744 -4.400 1.00 92.19 103 SER A C 1
ATOM 785 O O . SER A 1 103 ? -12.592 1.335 -5.539 1.00 92.19 103 SER A O 1
ATOM 787 N N . GLY A 1 104 ? -13.969 2.274 -4.042 1.00 91.25 104 GLY A N 1
ATOM 788 C CA . GLY A 1 104 ? -15.095 2.383 -4.972 1.00 91.25 104 GLY A CA 1
ATOM 789 C C . GLY A 1 104 ? -14.820 3.300 -6.171 1.00 91.25 104 GLY A C 1
ATOM 790 O O . GLY A 1 104 ? -15.336 3.044 -7.258 1.00 91.25 104 GLY A O 1
ATOM 791 N N . LEU A 1 105 ? -14.015 4.354 -6.004 1.00 91.25 105 LEU A N 1
ATOM 792 C CA . LEU A 1 105 ? -13.582 5.234 -7.094 1.00 91.25 105 LEU A CA 1
ATOM 793 C C . LEU A 1 105 ? -12.565 4.538 -8.008 1.00 91.25 105 LEU A C 1
ATOM 795 O O . LEU A 1 105 ? -12.711 4.597 -9.229 1.00 91.25 105 LEU A O 1
ATOM 799 N N . VAL A 1 106 ? -11.582 3.851 -7.425 1.00 88.88 106 VAL A N 1
ATOM 800 C CA . VAL A 1 106 ? -10.591 3.050 -8.153 1.00 88.88 106 VAL A CA 1
ATOM 801 C C . VAL A 1 106 ? -11.293 1.971 -8.978 1.00 88.88 106 VAL A C 1
ATOM 803 O O . VAL A 1 106 ? -11.031 1.886 -10.168 1.00 88.88 106 VAL A O 1
ATOM 806 N N . ASP A 1 107 ? -12.312 1.290 -8.445 1.00 86.50 107 ASP A N 1
ATOM 807 C CA . ASP A 1 107 ? -13.113 0.306 -9.196 1.00 86.50 107 ASP A CA 1
ATOM 808 C C . ASP A 1 107 ? -13.840 0.896 -10.420 1.00 86.50 107 ASP A C 1
ATOM 810 O O . ASP A 1 107 ? -14.155 0.183 -11.379 1.00 86.50 107 ASP A O 1
ATOM 814 N N . ARG A 1 108 ? -14.180 2.192 -10.404 1.00 88.69 108 ARG A N 1
ATOM 815 C CA . ARG A 1 108 ? -14.788 2.873 -11.565 1.00 88.69 108 ARG A CA 1
ATOM 816 C C . ARG A 1 108 ? -13.744 3.278 -12.589 1.00 88.69 108 ARG A C 1
ATOM 818 O O . ARG A 1 108 ? -14.025 3.211 -13.783 1.00 88.69 108 ARG A O 1
ATOM 825 N N . ILE A 1 109 ? -12.572 3.677 -12.116 1.00 82.12 109 ILE A N 1
ATOM 826 C CA . ILE A 1 109 ? -11.420 4.030 -12.938 1.00 82.12 109 ILE A CA 1
ATOM 827 C C . ILE A 1 109 ? -10.854 2.769 -13.615 1.00 82.12 109 ILE A C 1
ATOM 829 O O . ILE A 1 109 ? -10.664 2.777 -14.825 1.00 82.12 109 ILE A O 1
ATOM 833 N N . ASP A 1 110 ? -10.710 1.658 -12.895 1.00 82.94 110 ASP A N 1
ATOM 834 C CA . ASP A 1 110 ? -10.213 0.375 -13.417 1.00 82.94 110 ASP A CA 1
ATOM 835 C C . ASP A 1 110 ? -11.175 -0.277 -14.422 1.00 82.94 110 ASP A C 1
ATOM 837 O O . ASP A 1 110 ? -10.766 -1.063 -15.275 1.00 82.94 110 ASP A O 1
ATOM 841 N N . LYS A 1 111 ? -12.464 0.088 -14.385 1.00 81.69 111 LYS A N 1
ATOM 842 C CA . LYS A 1 111 ? -13.443 -0.293 -15.419 1.00 81.69 111 LYS A CA 1
ATOM 843 C C . LYS A 1 111 ? -13.299 0.492 -16.720 1.00 81.69 111 LYS A C 1
ATOM 845 O O . LYS A 1 111 ? -13.945 0.139 -17.708 1.00 81.69 111 LYS A O 1
ATOM 850 N N . LEU A 1 112 ? -12.472 1.534 -16.746 1.00 79.62 112 LEU A N 1
ATOM 851 C CA . LEU A 1 112 ? -12.079 2.191 -17.981 1.00 79.62 112 LEU A CA 1
ATOM 852 C C . LEU A 1 112 ? -10.853 1.454 -18.536 1.00 79.62 112 LEU A C 1
ATOM 854 O O . LEU A 1 112 ? -9.818 1.413 -17.871 1.00 79.62 112 LEU A O 1
ATOM 858 N N . PRO A 1 113 ? -10.901 0.942 -19.781 1.00 72.06 113 PRO A N 1
ATOM 859 C CA . PRO A 1 113 ? -9.799 0.189 -20.396 1.00 72.06 113 PRO A CA 1
ATOM 860 C C . PRO A 1 113 ? -8.520 1.021 -20.627 1.00 72.06 113 PRO A C 1
ATOM 862 O O . PRO A 1 113 ? -7.567 0.551 -21.237 1.00 72.06 113 PRO A O 1
ATOM 865 N N . VAL A 1 114 ? -8.498 2.270 -20.161 1.00 78.62 114 VAL A N 1
ATOM 866 C CA . VAL A 1 114 ? -7.431 3.242 -20.374 1.00 78.62 114 VAL A CA 1
ATOM 867 C C . VAL A 1 114 ? -6.385 3.170 -19.261 1.00 78.62 114 VAL A C 1
ATOM 869 O O . VAL A 1 114 ? -5.205 3.267 -19.563 1.00 78.62 114 VAL A O 1
ATOM 872 N N . ILE A 1 115 ? -6.757 2.955 -17.994 1.00 83.12 115 ILE A N 1
ATOM 873 C CA . ILE A 1 115 ? -5.787 3.011 -16.884 1.00 83.12 115 ILE A CA 1
ATOM 874 C C . ILE A 1 115 ? -4.824 1.826 -16.907 1.00 83.12 115 ILE A C 1
ATOM 876 O O . ILE A 1 115 ? -3.624 2.039 -16.759 1.00 83.12 115 ILE A O 1
ATOM 880 N N . GLY A 1 116 ? -5.317 0.612 -17.172 1.00 82.69 116 GLY A N 1
ATOM 881 C CA . GLY A 1 116 ? -4.450 -0.559 -17.343 1.00 82.69 116 GLY A CA 1
ATOM 882 C C . GLY A 1 116 ? -3.393 -0.334 -18.431 1.00 82.69 116 GLY A C 1
ATOM 883 O O . GLY A 1 116 ? -2.206 -0.520 -18.183 1.00 82.69 116 GLY A O 1
ATOM 884 N N . GLY A 1 117 ? -3.807 0.185 -19.593 1.00 83.62 117 GLY A N 1
ATOM 885 C CA . GLY A 1 117 ? -2.888 0.518 -20.686 1.00 83.62 117 GLY A CA 1
ATOM 886 C C . GL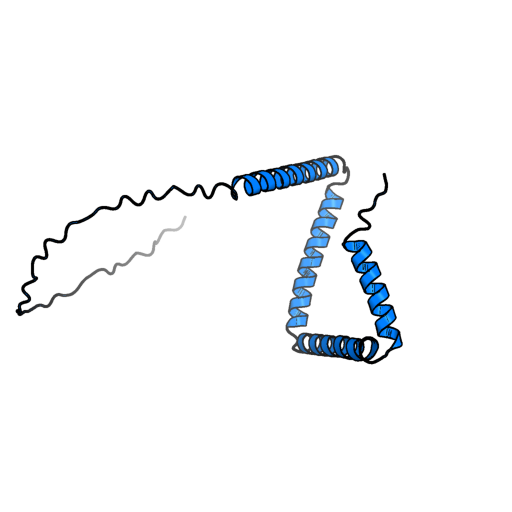Y A 1 117 ? -1.984 1.725 -20.403 1.00 83.62 117 GLY A C 1
ATOM 887 O O . GLY A 1 117 ? -0.827 1.737 -20.813 1.00 83.62 117 GLY A O 1
ATOM 888 N N . LEU A 1 118 ? -2.463 2.740 -19.677 1.00 88.75 118 LEU A N 1
ATOM 889 C CA . LEU A 1 118 ? -1.653 3.902 -19.301 1.00 88.75 118 LEU A CA 1
ATOM 890 C C . LEU A 1 118 ? -0.597 3.546 -18.256 1.00 88.75 118 LEU A C 1
ATOM 892 O O . LEU A 1 118 ? 0.521 4.029 -18.365 1.00 88.75 118 LEU A O 1
ATOM 896 N N . LEU A 1 119 ? -0.913 2.713 -17.264 1.00 89.00 119 LEU A N 1
ATOM 897 C CA . LEU A 1 119 ? 0.065 2.262 -16.273 1.00 89.00 119 LEU A CA 1
ATOM 898 C C . LEU A 1 119 ? 1.090 1.305 -16.888 1.00 89.00 119 LEU A C 1
ATOM 900 O O . LEU A 1 119 ? 2.259 1.368 -16.514 1.00 89.00 119 LEU A O 1
ATOM 904 N N . GLU A 1 120 ? 0.697 0.491 -17.871 1.00 89.69 120 GLU A N 1
ATOM 905 C CA . GLU A 1 120 ? 1.635 -0.303 -18.672 1.00 89.69 120 GLU A CA 1
ATOM 906 C C . GLU A 1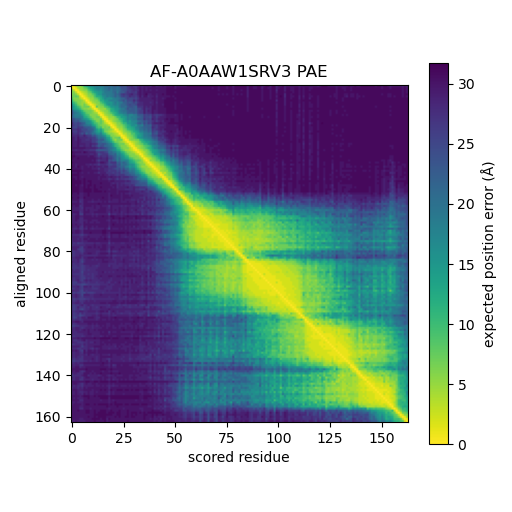 120 ? 2.564 0.597 -19.500 1.00 89.69 120 GLU A C 1
ATOM 908 O O . GLU A 1 120 ? 3.785 0.428 -19.468 1.00 89.69 120 GLU A O 1
ATOM 913 N N . LEU A 1 121 ? 2.012 1.613 -20.172 1.00 94.38 121 LEU A N 1
ATOM 914 C CA . LEU A 1 121 ? 2.801 2.580 -20.932 1.00 94.38 121 LEU A CA 1
ATOM 915 C C . LEU A 1 121 ? 3.728 3.390 -20.023 1.00 94.38 121 LEU A C 1
ATOM 917 O O . LEU A 1 121 ? 4.895 3.562 -20.353 1.00 94.38 121 LEU A O 1
ATOM 921 N N . VAL A 1 122 ? 3.243 3.864 -18.875 1.00 94.94 122 VAL A N 1
ATOM 922 C CA . VAL A 1 122 ? 4.053 4.587 -17.886 1.00 94.94 122 VAL A CA 1
ATOM 923 C C . VAL A 1 122 ? 5.123 3.669 -17.306 1.00 94.94 122 VAL A C 1
ATOM 925 O O . VAL A 1 122 ? 6.264 4.098 -17.187 1.00 94.94 122 VAL A O 1
ATOM 928 N N . GLY A 1 123 ? 4.806 2.408 -17.006 1.00 94.19 123 GLY A N 1
ATOM 929 C CA . GLY A 1 123 ? 5.776 1.417 -16.545 1.00 94.19 123 GLY A CA 1
ATOM 930 C C . GLY A 1 123 ? 6.893 1.211 -17.563 1.00 94.19 123 GLY A C 1
ATOM 931 O O . GLY A 1 123 ? 8.066 1.354 -17.228 1.00 94.19 123 GLY A O 1
ATOM 932 N N . LEU A 1 124 ? 6.543 0.988 -18.829 1.00 95.62 124 LEU A N 1
ATOM 933 C CA . LEU A 1 124 ? 7.520 0.866 -19.911 1.00 95.62 124 LEU A CA 1
ATOM 934 C C . LEU A 1 124 ? 8.295 2.159 -20.164 1.00 95.62 124 LEU A C 1
ATOM 936 O O . LEU A 1 124 ? 9.488 2.100 -20.450 1.00 95.62 124 LE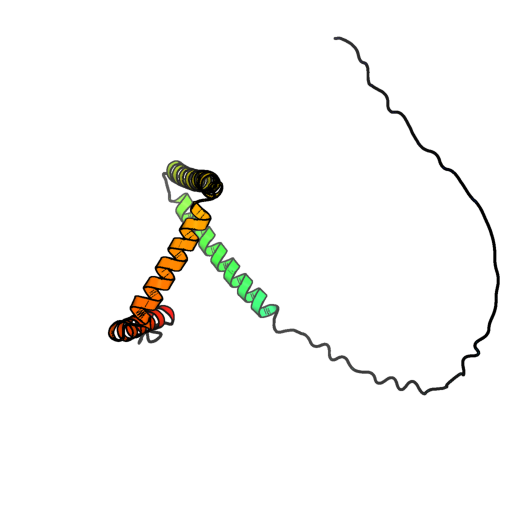U A O 1
ATOM 940 N N . LEU A 1 125 ? 7.660 3.320 -20.042 1.00 96.44 125 LEU A N 1
ATOM 941 C CA . LEU A 1 125 ? 8.303 4.612 -20.262 1.00 96.44 125 LEU A CA 1
ATOM 942 C C . LEU A 1 125 ? 9.282 4.933 -19.131 1.00 96.44 125 LEU A C 1
ATOM 944 O O . LEU A 1 125 ? 10.405 5.349 -19.401 1.00 96.44 125 LEU A O 1
ATOM 948 N N . VAL A 1 126 ? 8.904 4.669 -17.880 1.00 95.38 126 VAL A N 1
ATOM 949 C CA . VAL A 1 126 ? 9.772 4.825 -16.707 1.00 95.38 126 VAL A CA 1
ATOM 950 C C . VAL A 1 126 ? 10.913 3.812 -16.749 1.00 95.38 126 VAL A C 1
ATOM 952 O O . VAL A 1 126 ? 12.067 4.204 -16.586 1.00 95.38 126 VAL A O 1
ATOM 955 N N . THR A 1 127 ? 10.636 2.533 -17.018 1.00 95.06 127 THR A N 1
ATOM 956 C CA . THR A 1 127 ? 11.674 1.498 -17.137 1.00 95.06 127 THR A CA 1
ATOM 957 C C . THR A 1 127 ? 12.601 1.771 -18.320 1.00 95.06 127 THR A C 1
ATOM 959 O O . THR A 1 127 ? 13.819 1.719 -18.162 1.00 95.06 127 THR A O 1
ATOM 962 N N . GLY A 1 128 ? 12.062 2.121 -19.487 1.00 95.12 128 GLY A N 1
ATOM 963 C CA . GLY A 1 128 ? 12.837 2.471 -20.677 1.00 95.12 128 GLY A CA 1
ATOM 964 C C . GLY A 1 128 ? 13.701 3.714 -20.465 1.00 95.12 128 GLY A C 1
ATOM 965 O O . GLY A 1 128 ? 14.892 3.691 -20.779 1.00 95.12 128 GLY A O 1
ATOM 966 N N . TRP A 1 129 ? 13.146 4.768 -19.858 1.00 90.56 129 TRP A N 1
ATOM 967 C CA . TRP A 1 129 ? 13.896 5.970 -19.487 1.00 90.56 129 TRP A CA 1
ATOM 968 C C . TRP A 1 129 ? 14.982 5.665 -18.455 1.00 90.56 129 TRP A C 1
ATOM 970 O O . TRP A 1 129 ? 16.101 6.138 -18.615 1.00 90.56 129 TRP A O 1
ATOM 980 N N . PHE A 1 130 ? 14.699 4.843 -17.440 1.00 91.38 130 PHE A N 1
ATOM 981 C CA . PHE A 1 130 ? 15.679 4.451 -16.426 1.00 91.38 130 PHE A CA 1
ATOM 982 C C . PHE A 1 130 ? 16.835 3.649 -17.035 1.00 91.38 130 PHE A C 1
ATOM 984 O O . PHE A 1 130 ? 17.999 3.952 -16.776 1.00 91.38 130 PHE A O 1
ATOM 991 N N . ILE A 1 131 ? 16.534 2.664 -17.886 1.00 91.75 131 ILE A N 1
ATOM 992 C CA . ILE A 1 131 ? 17.554 1.881 -18.596 1.00 91.75 131 ILE A CA 1
ATOM 993 C C . ILE A 1 131 ? 18.404 2.807 -19.469 1.00 91.75 131 ILE A C 1
ATOM 995 O O . ILE A 1 131 ? 19.632 2.778 -19.396 1.00 91.75 131 ILE A O 1
ATOM 999 N N . TYR A 1 132 ? 17.773 3.680 -20.251 1.00 89.94 132 TYR A N 1
ATOM 1000 C CA . TYR A 1 132 ? 18.495 4.622 -21.098 1.00 89.94 132 TYR A CA 1
ATOM 1001 C C . TYR A 1 132 ? 19.366 5.580 -20.271 1.00 89.94 132 TYR A C 1
ATOM 1003 O O . TYR A 1 132 ? 20.555 5.713 -20.538 1.00 89.94 132 TYR A O 1
ATOM 1011 N N . ARG A 1 133 ? 18.810 6.190 -19.220 1.00 86.31 133 ARG A N 1
ATOM 1012 C CA . ARG A 1 133 ? 19.467 7.196 -18.375 1.00 86.31 133 ARG A CA 1
ATOM 1013 C C . ARG A 1 133 ? 20.597 6.619 -17.519 1.00 86.31 133 ARG A C 1
ATOM 1015 O O . ARG A 1 133 ? 21.618 7.279 -17.414 1.00 86.31 133 ARG A O 1
ATOM 1022 N N . TYR A 1 134 ? 20.429 5.439 -16.918 1.00 84.94 134 TYR A N 1
ATOM 1023 C CA . TYR A 1 134 ? 21.354 4.920 -15.895 1.00 84.94 134 TYR A CA 1
ATOM 1024 C C . TYR A 1 134 ? 22.196 3.715 -16.340 1.00 84.94 134 TYR A C 1
ATOM 1026 O O . TYR A 1 134 ? 23.232 3.457 -15.726 1.00 84.94 134 TYR A O 1
ATOM 1034 N N . LEU A 1 135 ? 21.788 2.968 -17.378 1.00 83.00 135 LEU A N 1
ATOM 1035 C CA . LEU A 1 135 ? 22.570 1.832 -17.895 1.00 83.00 135 LEU A CA 1
ATOM 1036 C C . LEU A 1 135 ? 23.373 2.191 -19.153 1.00 83.00 135 LEU A C 1
ATOM 1038 O O . LEU A 1 135 ? 24.474 1.668 -19.322 1.00 83.00 135 LEU A O 1
ATOM 1042 N N . VAL A 1 136 ? 22.854 3.061 -20.029 1.00 79.75 136 VAL A N 1
ATOM 1043 C CA . VAL A 1 136 ? 23.540 3.432 -21.285 1.00 79.75 136 VAL A CA 1
ATOM 1044 C C . VAL A 1 136 ? 24.506 4.604 -21.086 1.00 79.75 136 VAL A C 1
ATOM 1046 O O . VAL A 1 136 ? 25.585 4.613 -21.679 1.00 79.75 136 VAL A O 1
ATOM 1049 N N . PHE A 1 137 ? 24.177 5.570 -20.221 1.00 75.62 137 PHE A N 1
ATOM 1050 C CA . PHE A 1 137 ? 25.073 6.690 -19.929 1.00 75.62 137 PHE A CA 1
ATOM 1051 C C . PHE A 1 137 ? 26.065 6.358 -18.816 1.00 75.62 137 PHE A C 1
ATOM 1053 O O . PHE A 1 137 ? 25.728 5.970 -17.700 1.00 75.62 137 PHE A O 1
ATOM 1060 N N . GLY A 1 138 ? 27.343 6.523 -19.154 1.00 64.81 138 GLY A N 1
ATOM 1061 C CA . GLY A 1 138 ? 28.456 6.182 -18.287 1.00 64.81 138 GLY A CA 1
ATOM 1062 C C . GLY A 1 138 ? 28.582 6.926 -16.952 1.00 64.81 138 GLY A C 1
ATOM 1063 O O . GLY A 1 138 ? 28.955 6.264 -15.990 1.00 64.81 138 GLY A O 1
ATOM 1064 N N . PRO A 1 139 ? 28.315 8.238 -16.835 1.00 71.69 139 PRO A N 1
ATOM 1065 C CA . PRO A 1 139 ? 28.436 8.920 -15.542 1.00 71.69 139 PRO A CA 1
ATOM 1066 C C . PRO A 1 139 ? 27.368 8.457 -14.535 1.00 71.69 139 PRO A C 1
ATOM 1068 O O . PRO A 1 139 ? 27.654 8.255 -13.357 1.00 71.69 139 PRO A O 1
ATOM 1071 N N . ASP A 1 140 ? 26.158 8.168 -15.006 1.00 75.00 140 ASP A N 1
ATOM 1072 C CA . ASP A 1 140 ? 25.013 7.868 -14.141 1.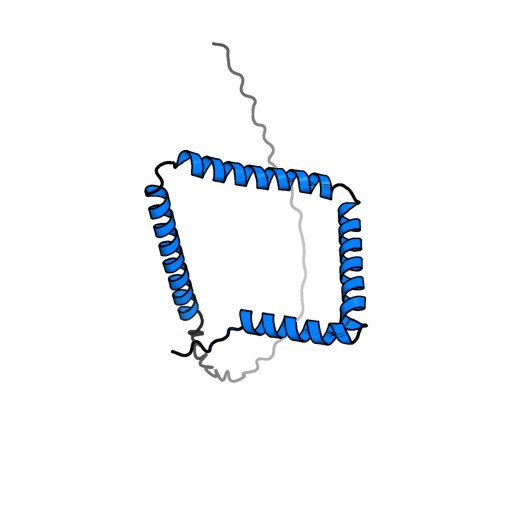00 75.00 140 ASP A CA 1
ATOM 1073 C C . ASP A 1 140 ? 25.083 6.483 -13.477 1.00 75.00 140 ASP A C 1
ATOM 1075 O O . ASP A 1 140 ? 24.508 6.267 -12.408 1.00 75.00 140 ASP A O 1
ATOM 1079 N N . ARG A 1 141 ? 25.840 5.540 -14.057 1.00 79.38 141 ARG A N 1
ATOM 1080 C CA . ARG A 1 141 ? 26.072 4.212 -13.453 1.00 79.38 141 ARG A CA 1
ATOM 1081 C C . ARG A 1 141 ? 26.889 4.295 -12.154 1.00 79.38 141 ARG A C 1
ATOM 1083 O O . ARG A 1 141 ? 26.783 3.411 -11.304 1.00 79.38 141 ARG A O 1
ATOM 1090 N N . GLU A 1 142 ? 27.745 5.308 -12.016 1.00 79.69 142 GLU A N 1
ATOM 1091 C CA . GLU A 1 142 ? 28.623 5.495 -10.853 1.00 79.69 142 GLU A CA 1
ATOM 1092 C C . GLU A 1 142 ? 27.858 6.167 -9.712 1.00 79.69 142 GLU A C 1
ATOM 1094 O O . GLU A 1 142 ? 27.936 5.710 -8.569 1.00 79.69 142 GLU A O 1
ATOM 1099 N N . GLU A 1 143 ? 27.007 7.139 -10.044 1.00 78.94 143 GLU A N 1
ATOM 1100 C CA . GLU A 1 143 ? 26.043 7.730 -9.113 1.00 78.94 143 GLU A CA 1
ATOM 1101 C C . GLU A 1 143 ? 25.048 6.686 -8.586 1.00 78.94 143 GLU A C 1
ATOM 1103 O O . GLU A 1 143 ? 24.799 6.615 -7.381 1.00 78.94 143 GLU A O 1
ATOM 1108 N N . LEU A 1 144 ? 24.526 5.811 -9.458 1.00 83.00 144 LEU A N 1
ATOM 1109 C CA . LEU A 1 144 ? 23.590 4.759 -9.056 1.00 83.00 144 LEU A CA 1
ATOM 1110 C C . LEU A 1 144 ? 24.238 3.751 -8.095 1.00 83.00 144 LEU A C 1
ATOM 1112 O O . LEU A 1 144 ? 23.627 3.382 -7.094 1.00 83.00 144 LEU A O 1
ATOM 1116 N N . LYS A 1 145 ? 25.484 3.331 -8.356 1.00 84.38 145 LYS A N 1
ATOM 1117 C CA . LYS A 1 145 ? 26.240 2.448 -7.449 1.00 84.38 145 LYS A CA 1
ATOM 1118 C C . LYS A 1 145 ? 26.514 3.115 -6.103 1.00 84.38 145 LYS A C 1
ATOM 1120 O O . LYS A 1 145 ? 26.402 2.448 -5.075 1.00 84.38 145 LYS A O 1
ATOM 1125 N N . GLY A 1 146 ? 26.846 4.406 -6.102 1.00 86.38 146 GLY A N 1
ATOM 1126 C CA . GLY A 1 146 ? 27.031 5.190 -4.880 1.00 86.38 146 GLY A CA 1
ATOM 1127 C C . GLY A 1 146 ? 25.751 5.265 -4.049 1.00 86.38 146 GLY A C 1
ATOM 1128 O O . GLY A 1 146 ? 25.764 4.928 -2.865 1.00 86.38 146 GLY A O 1
ATOM 1129 N N . ASN A 1 147 ? 24.631 5.607 -4.688 1.00 86.69 147 ASN A N 1
ATOM 1130 C CA . ASN A 1 147 ? 23.320 5.683 -4.043 1.00 86.69 147 ASN A CA 1
ATOM 1131 C C . ASN A 1 147 ? 22.843 4.317 -3.538 1.00 86.69 147 ASN A C 1
ATOM 1133 O O . ASN A 1 147 ? 22.332 4.217 -2.424 1.00 86.69 147 ASN A O 1
ATOM 1137 N N . LEU A 1 148 ? 23.056 3.253 -4.316 1.00 89.56 148 LEU A N 1
ATOM 1138 C CA . LEU A 1 148 ? 22.689 1.894 -3.930 1.00 89.56 148 LEU A CA 1
ATOM 1139 C C . LEU A 1 148 ? 23.535 1.399 -2.752 1.00 89.56 148 LEU A C 1
ATOM 1141 O O . LEU A 1 148 ? 22.980 0.828 -1.822 1.00 89.56 148 LEU A O 1
ATOM 1145 N N . ASN A 1 149 ? 24.847 1.654 -2.747 1.00 87.62 149 ASN A N 1
ATOM 1146 C CA . ASN A 1 149 ? 25.720 1.309 -1.622 1.00 87.62 149 ASN A CA 1
ATOM 1147 C C . ASN A 1 149 ? 25.366 2.129 -0.370 1.00 87.62 149 ASN A C 1
ATOM 1149 O O . ASN A 1 149 ? 25.265 1.575 0.720 1.00 87.62 149 ASN A O 1
ATOM 1153 N N . GLY A 1 150 ? 25.078 3.426 -0.517 1.00 89.62 150 GLY A N 1
ATOM 1154 C CA . GLY A 1 150 ? 24.605 4.267 0.586 1.00 89.62 150 GLY A CA 1
ATOM 1155 C C . GLY A 1 150 ? 23.276 3.781 1.174 1.00 89.62 150 GLY A C 1
ATOM 1156 O O . GLY A 1 150 ? 23.122 3.710 2.395 1.00 89.62 150 GLY A O 1
A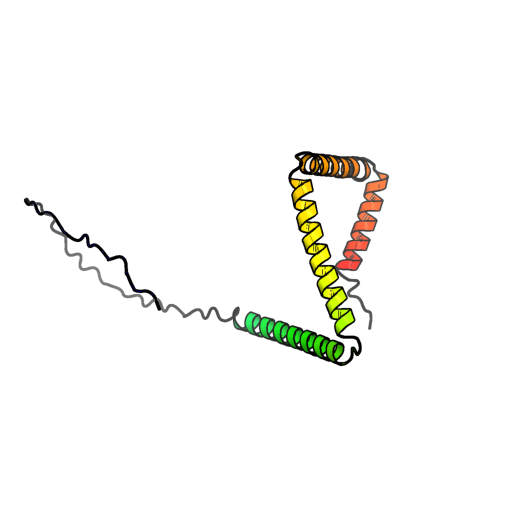TOM 1157 N N . PHE A 1 151 ? 22.338 3.378 0.317 1.00 89.69 151 PHE A N 1
ATOM 1158 C CA . PHE A 1 151 ? 21.066 2.795 0.733 1.00 89.69 151 PHE A CA 1
ATOM 1159 C C . PHE A 1 151 ? 21.251 1.427 1.402 1.00 89.69 151 PHE A C 1
ATOM 1161 O O . PHE A 1 151 ? 20.749 1.209 2.502 1.00 89.69 151 PHE A O 1
ATOM 1168 N N . LEU A 1 152 ? 22.029 0.531 0.788 1.00 89.94 152 LEU A N 1
ATOM 1169 C CA . LEU A 1 152 ? 22.356 -0.789 1.335 1.00 89.94 152 LEU A CA 1
ATOM 1170 C C . LEU A 1 152 ? 23.059 -0.677 2.684 1.00 89.94 152 LEU A C 1
ATOM 1172 O O . LEU A 1 152 ? 22.705 -1.410 3.600 1.00 89.94 152 LEU A O 1
ATOM 1176 N N . LYS A 1 153 ? 23.996 0.258 2.842 1.00 90.75 153 LYS A N 1
ATOM 1177 C CA . LYS A 1 153 ? 24.673 0.525 4.114 1.00 90.75 153 LYS A CA 1
ATOM 1178 C C . LYS A 1 153 ? 23.697 1.024 5.183 1.00 90.75 153 LYS A C 1
ATOM 1180 O O . LYS A 1 153 ? 23.785 0.614 6.335 1.00 90.75 153 LYS A O 1
ATOM 1185 N N . ARG A 1 154 ? 22.722 1.854 4.804 1.00 86.81 154 ARG A N 1
ATOM 1186 C CA . ARG A 1 154 ? 21.689 2.360 5.719 1.00 86.81 154 ARG A CA 1
ATOM 1187 C C . ARG A 1 154 ? 20.671 1.291 6.135 1.00 86.81 154 ARG A C 1
ATOM 1189 O O . ARG A 1 154 ? 20.211 1.329 7.269 1.00 86.81 154 ARG A O 1
ATOM 1196 N N . VAL A 1 155 ? 20.330 0.356 5.246 1.00 87.62 155 VAL A N 1
ATOM 1197 C CA . VAL A 1 155 ? 19.355 -0.725 5.505 1.00 87.62 155 VAL A CA 1
ATOM 1198 C C . VAL A 1 155 ? 19.996 -1.944 6.173 1.00 87.62 155 VAL A C 1
ATOM 1200 O O . VAL A 1 155 ? 19.412 -2.515 7.086 1.00 87.62 155 VAL A O 1
ATOM 1203 N N . THR A 1 156 ? 21.203 -2.328 5.749 1.00 81.88 156 THR A N 1
ATOM 1204 C CA . THR A 1 156 ? 21.969 -3.459 6.320 1.00 81.88 156 THR A CA 1
ATOM 1205 C C . THR A 1 156 ? 22.646 -3.073 7.639 1.00 81.88 156 THR A C 1
ATOM 1207 O O . THR A 1 156 ? 23.075 -3.932 8.401 1.00 81.88 156 THR A O 1
ATOM 1210 N N . GLY A 1 157 ? 22.677 -1.774 7.934 1.00 67.88 157 GLY A N 1
ATOM 1211 C CA . GLY A 1 157 ? 23.162 -1.214 9.179 1.00 67.88 157 GLY A CA 1
ATOM 1212 C C . GLY A 1 157 ? 24.637 -0.840 9.101 1.00 67.88 157 GLY A C 1
ATOM 1213 O O . GLY A 1 157 ? 25.507 -1.670 8.845 1.00 67.88 157 GLY A O 1
ATOM 1214 N N . ASP A 1 158 ? 24.929 0.407 9.471 1.00 59.03 158 ASP A N 1
ATOM 1215 C CA . ASP A 1 158 ? 26.087 0.717 10.308 1.00 59.03 158 ASP A CA 1
ATOM 1216 C C . ASP A 1 158 ? 25.918 -0.048 11.639 1.00 59.03 158 ASP A C 1
ATOM 1218 O O . ASP A 1 158 ? 25.667 0.526 12.697 1.00 59.03 158 ASP A O 1
ATOM 1222 N N . SER A 1 159 ? 26.051 -1.378 11.606 1.00 56.62 159 SER A N 1
ATOM 1223 C CA . SER A 1 159 ? 26.129 -2.251 12.784 1.00 56.62 159 SER A CA 1
ATOM 1224 C C . SER A 1 159 ? 27.491 -2.117 13.479 1.00 56.62 159 SER A C 1
ATOM 1226 O O . SER A 1 159 ? 28.089 -3.087 13.936 1.00 56.62 159 SER A O 1
ATOM 1228 N N . SER A 1 160 ? 28.005 -0.892 13.512 1.00 52.56 160 SER A N 1
ATOM 1229 C CA . SER A 1 160 ? 29.103 -0.450 14.350 1.00 52.56 160 SER A CA 1
ATOM 1230 C C . SER A 1 160 ? 28.637 0.831 15.031 1.00 52.56 160 SER A C 1
ATOM 1232 O O . SER A 1 160 ? 29.222 1.905 14.910 1.00 52.56 160 SER A O 1
ATOM 1234 N N . THR A 1 161 ? 27.539 0.704 15.777 1.00 46.62 161 THR A N 1
ATOM 1235 C CA . THR A 1 161 ? 27.433 1.371 17.070 1.00 46.62 161 THR A CA 1
ATOM 1236 C C . THR A 1 161 ? 28.681 0.982 17.856 1.00 46.62 161 THR A C 1
ATOM 1238 O O . THR A 1 161 ? 28.713 -0.042 18.539 1.00 46.62 161 THR A O 1
ATOM 1241 N N . LYS A 1 162 ? 29.751 1.764 17.685 1.00 46.81 162 LYS A N 1
ATOM 1242 C CA . LYS A 1 162 ? 30.805 1.857 18.680 1.00 46.81 162 LYS A CA 1
ATOM 1243 C C . LYS A 1 162 ? 30.124 2.286 19.975 1.00 46.81 162 LYS A C 1
ATOM 1245 O O . LYS A 1 162 ? 29.675 3.426 20.080 1.00 46.81 162 LYS A O 1
ATOM 1250 N N . LEU A 1 163 ? 29.991 1.327 20.886 1.00 41.88 163 LEU A N 1
ATOM 1251 C CA . LEU A 1 163 ? 29.991 1.597 22.318 1.00 41.88 163 LEU A CA 1
ATOM 1252 C C . LEU A 1 163 ? 31.283 2.338 22.689 1.00 41.88 163 LEU A C 1
ATOM 1254 O O . LEU A 1 163 ? 32.325 2.062 22.041 1.00 41.88 163 LEU A O 1
#

pLDDT: mean 72.84, std 18.4, range [36.94, 97.25]

Secondary structure (DSSP, 8-state):
-----PPP---------------------PPP-------------------SSSHHHHHHHHHHHHHHHHHHHHHHHHHHH-TTHHHHHHHHHHHHHHHHHHHHHHHHHHTSHHHHHHHHHHHHHHHHHHIIIIIISTTHHHHHHHHHHHHHHHHH-------

Solvent-accessible surface area (backbone atoms only — not comparable to full-atom values): 10491 Å² total; per-residue (Å²): 142,80,84,88,85,85,87,79,89,78,89,89,84,84,91,85,85,89,86,85,91,86,90,80,90,87,86,89,77,90,77,84,85,77,90,66,85,82,77,79,73,81,74,76,74,70,78,72,71,85,74,83,69,56,68,64,51,52,52,50,48,48,54,51,49,51,50,50,48,52,53,48,50,51,50,49,53,53,54,72,70,40,88,62,52,69,59,55,50,49,52,50,51,50,51,51,51,48,52,53,51,48,50,59,49,48,59,58,48,66,70,36,85,54,52,66,53,47,53,50,50,49,49,51,49,52,51,50,48,46,45,51,55,37,71,68,36,73,73,41,43,54,55,49,51,51,53,49,50,54,48,48,43,66,72,74,45,74,85,67,76,77,123